Protein AF-A0A937QCV6-F1 (afdb_monomer_lite)

Radius of gyration: 27.54 Å; chains: 1; bounding box: 71×64×41 Å

Structure (mmCIF, N/CA/C/O backbone):
data_AF-A0A937QCV6-F1
#
_entry.id   AF-A0A937QCV6-F1
#
loop_
_atom_site.group_PDB
_atom_site.id
_atom_site.type_symbol
_atom_site.label_atom_id
_atom_site.label_alt_id
_atom_site.label_comp_id
_atom_site.label_asym_id
_atom_site.label_entity_id
_atom_site.label_seq_id
_atom_site.pdbx_PDB_ins_code
_atom_site.Cartn_x
_atom_site.Cartn_y
_atom_site.Cartn_z
_atom_site.occupancy
_atom_site.B_iso_or_equiv
_atom_site.auth_seq_id
_atom_site.auth_comp_id
_atom_site.auth_asym_id
_atom_site.auth_atom_id
_atom_site.pdbx_PDB_model_num
ATOM 1 N N . MET A 1 1 ? -11.328 -3.091 16.960 1.00 86.06 1 MET A N 1
ATOM 2 C CA . MET A 1 1 ? -11.588 -4.366 16.232 1.00 86.06 1 MET A CA 1
ATOM 3 C C . MET A 1 1 ? -10.780 -5.502 16.855 1.00 86.06 1 MET A C 1
ATOM 5 O O . MET A 1 1 ? -9.804 -5.200 17.516 1.00 86.06 1 MET A O 1
ATOM 9 N N . LYS A 1 2 ? -11.156 -6.782 16.721 1.00 89.50 2 LYS A N 1
ATOM 10 C CA . LYS A 1 2 ? -10.370 -7.903 17.292 1.00 89.50 2 LYS A CA 1
ATOM 11 C C . LYS A 1 2 ? -9.466 -8.539 16.239 1.00 89.50 2 LYS A C 1
ATOM 13 O O . LYS A 1 2 ? -9.901 -8.744 15.110 1.00 89.50 2 LYS A O 1
ATOM 18 N N . CYS A 1 3 ? -8.231 -8.871 16.612 1.00 89.00 3 CYS A N 1
ATOM 19 C CA . CYS A 1 3 ? -7.320 -9.618 15.747 1.00 89.00 3 CYS A CA 1
ATOM 20 C C . CYS A 1 3 ? -7.831 -11.060 15.552 1.00 89.00 3 CYS A C 1
ATOM 22 O O . CYS A 1 3 ? -8.019 -11.751 16.553 1.00 89.00 3 CYS A O 1
ATOM 24 N N . PRO A 1 4 ? -7.985 -11.571 14.318 1.00 91.69 4 PRO A N 1
ATOM 25 C CA . PRO A 1 4 ? -8.450 -12.943 14.088 1.00 91.69 4 PRO A CA 1
ATOM 26 C C . PRO A 1 4 ? -7.416 -14.022 14.459 1.00 91.69 4 PRO A C 1
ATOM 28 O O . PRO A 1 4 ? -7.760 -15.196 14.520 1.00 91.69 4 PRO A O 1
ATOM 31 N N . HIS A 1 5 ? -6.158 -13.645 14.714 1.00 93.94 5 HIS A N 1
ATOM 32 C CA . HIS A 1 5 ? -5.072 -14.589 15.010 1.00 93.94 5 HIS A CA 1
ATOM 33 C C . HIS A 1 5 ? -4.748 -14.710 16.498 1.00 93.94 5 HIS A C 1
ATOM 35 O O . HIS A 1 5 ? -4.337 -15.771 16.957 1.00 93.94 5 HIS A O 1
ATOM 41 N N . CYS A 1 6 ? -4.884 -13.617 17.252 1.00 95.56 6 CYS A N 1
ATOM 42 C CA . CYS A 1 6 ? -4.539 -13.592 18.675 1.00 95.56 6 CYS A CA 1
ATOM 43 C C . CYS A 1 6 ? -5.645 -13.034 19.576 1.00 95.56 6 CYS A C 1
ATOM 45 O O . CYS A 1 6 ? -5.406 -12.852 20.766 1.00 95.56 6 CYS A O 1
ATOM 47 N N . GLU A 1 7 ? -6.819 -12.725 19.015 1.00 92.50 7 GLU A N 1
ATOM 48 C CA . GLU A 1 7 ? -8.038 -12.245 19.694 1.00 92.50 7 GLU A CA 1
ATOM 49 C C . GLU A 1 7 ? -7.915 -10.940 20.495 1.00 92.50 7 GLU A C 1
ATOM 51 O O . GLU A 1 7 ? -8.908 -10.442 21.031 1.00 92.50 7 GLU A O 1
ATOM 56 N N . LYS A 1 8 ? -6.726 -10.334 20.534 1.00 93.50 8 LYS A N 1
ATOM 57 C CA . LYS A 1 8 ? -6.484 -9.046 21.184 1.00 93.50 8 LYS A CA 1
ATOM 58 C C . LYS A 1 8 ? -7.315 -7.941 20.540 1.00 93.50 8 LYS A C 1
ATOM 60 O O . LYS A 1 8 ? -7.544 -7.934 19.325 1.00 93.50 8 LYS A O 1
ATOM 65 N N . GLU A 1 9 ? -7.733 -6.992 21.370 1.00 92.94 9 GLU A N 1
ATOM 66 C CA . GLU A 1 9 ? -8.351 -5.759 20.901 1.00 92.94 9 GLU A CA 1
ATOM 67 C C . GLU A 1 9 ? -7.303 -4.890 20.210 1.00 92.94 9 GLU A C 1
ATOM 69 O O . GLU A 1 9 ? -6.220 -4.647 20.7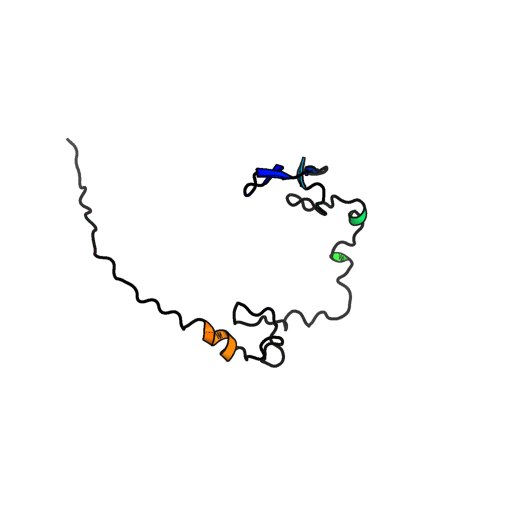37 1.00 92.94 9 GLU A O 1
ATOM 74 N N . ILE A 1 10 ? -7.645 -4.449 19.008 1.00 91.25 10 ILE A N 1
ATOM 75 C CA . ILE A 1 10 ? -6.903 -3.472 18.234 1.00 91.25 10 ILE A CA 1
ATOM 76 C C . ILE A 1 10 ? -7.698 -2.164 18.306 1.00 91.25 10 ILE A C 1
ATOM 78 O O . ILE A 1 10 ? -8.884 -2.168 17.926 1.00 91.25 10 ILE A O 1
ATOM 82 N N . PRO A 1 11 ? -7.094 -1.079 18.813 1.00 92.31 11 PRO A N 1
ATOM 83 C CA . PRO A 1 11 ? -7.765 0.204 18.919 1.00 92.31 11 PRO A CA 1
ATOM 84 C C . PRO A 1 11 ? -8.113 0.752 17.534 1.00 92.31 11 PRO A C 1
ATOM 86 O O . PRO A 1 11 ? -7.428 0.491 16.541 1.00 92.31 11 PRO A O 1
ATOM 89 N N . GLY A 1 12 ? -9.222 1.479 17.462 1.00 92.00 12 GLY A N 1
ATOM 90 C CA . GLY A 1 12 ? -9.711 2.030 16.212 1.00 92.00 12 GLY A CA 1
ATOM 91 C C . GLY A 1 12 ? -10.902 2.953 16.401 1.00 92.00 12 GLY A C 1
ATOM 92 O O . GLY A 1 12 ? -11.646 2.838 17.377 1.00 92.00 12 GLY A O 1
ATOM 93 N N . SER A 1 13 ? 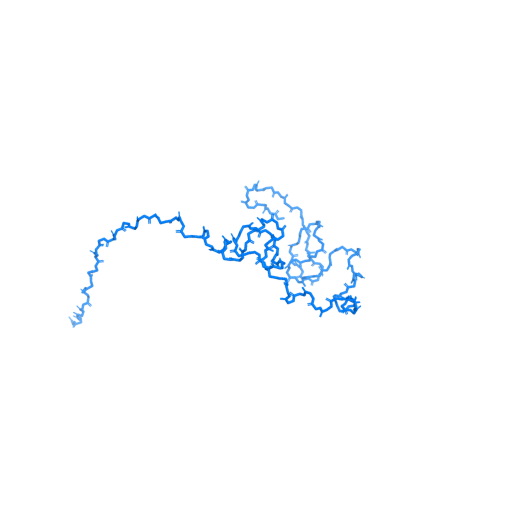-11.077 3.853 15.446 1.00 93.25 13 SER A N 1
ATOM 94 C CA . SER A 1 13 ? -12.117 4.879 15.405 1.00 93.25 13 SER A CA 1
ATOM 95 C C . SER A 1 13 ? -12.828 4.842 14.046 1.00 93.25 13 SER A C 1
ATOM 97 O O . SER A 1 13 ? -12.296 4.273 13.094 1.00 93.25 13 SER A O 1
ATOM 99 N N . PRO A 1 14 ? -14.054 5.374 13.918 1.00 95.44 14 PRO A N 1
ATOM 100 C CA . PRO A 1 14 ? -14.695 5.504 12.615 1.00 95.44 14 PRO A CA 1
ATOM 101 C C . PRO A 1 14 ? -14.036 6.628 11.805 1.00 95.44 14 PRO A C 1
ATOM 103 O O . PRO A 1 14 ? -13.793 7.718 12.324 1.00 95.44 14 PRO A O 1
ATOM 106 N N . CYS A 1 15 ? -13.789 6.387 10.518 1.00 95.06 15 CYS A N 1
ATOM 107 C CA . CYS A 1 15 ? -13.291 7.400 9.595 1.00 95.06 15 CYS A CA 1
ATOM 108 C C . CYS A 1 15 ? -14.274 8.586 9.532 1.00 95.06 15 CYS A C 1
ATOM 110 O O . CYS A 1 15 ? -15.464 8.369 9.286 1.00 95.06 15 CYS A O 1
ATOM 112 N N . PRO A 1 16 ? -13.808 9.842 9.670 1.00 94.00 16 PRO A N 1
ATOM 113 C CA . PRO A 1 16 ? -14.686 11.012 9.686 1.00 94.00 16 PRO A CA 1
ATOM 114 C C . PRO A 1 16 ? -15.393 11.273 8.349 1.00 94.00 16 PRO A C 1
ATOM 116 O O . PRO A 1 16 ? -16.419 11.950 8.329 1.00 94.00 16 PRO A O 1
ATOM 119 N N . LYS A 1 17 ? -14.880 10.738 7.233 1.00 94.75 17 LYS A N 1
ATOM 120 C CA . LYS A 1 17 ? -15.483 10.933 5.909 1.00 94.75 17 LYS A CA 1
ATOM 121 C C . LYS A 1 17 ? -16.449 9.824 5.507 1.00 94.75 17 LYS A C 1
ATOM 123 O O . LYS A 1 17 ? -17.539 10.120 5.027 1.00 94.75 17 LYS A O 1
ATO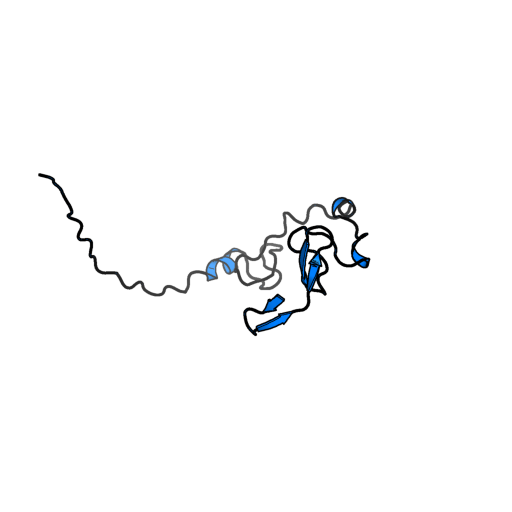M 128 N N . CYS A 1 18 ? -16.046 8.560 5.644 1.00 96.81 18 CYS A N 1
ATOM 129 C CA . CYS A 1 18 ? -16.835 7.424 5.153 1.00 96.81 18 CYS A CA 1
ATOM 130 C C . CYS A 1 18 ? -17.487 6.589 6.265 1.00 96.81 18 CYS A C 1
ATOM 132 O O . CYS A 1 18 ? -18.369 5.787 5.973 1.00 96.81 18 CYS A O 1
ATOM 134 N N . GLY A 1 19 ? -17.086 6.773 7.526 1.00 94.56 19 GLY A N 1
ATOM 135 C CA . GLY A 1 19 ? -17.633 6.057 8.681 1.00 94.56 19 GLY A CA 1
ATOM 136 C C . GLY A 1 19 ? -17.079 4.647 8.912 1.00 94.56 19 GLY A C 1
ATOM 137 O O . GLY A 1 19 ? -17.442 4.030 9.912 1.00 94.56 19 GLY A O 1
ATOM 138 N N . GLU A 1 20 ? -16.204 4.137 8.039 1.00 95.56 20 GLU A N 1
ATOM 139 C CA . GLU A 1 20 ? -15.592 2.809 8.193 1.00 95.56 20 GLU A CA 1
ATOM 140 C C . GLU A 1 20 ? -14.673 2.746 9.421 1.00 95.56 20 GLU A C 1
ATOM 142 O O . GLU A 1 20 ? -14.005 3.729 9.746 1.00 95.56 20 GLU A O 1
ATOM 147 N N . MET A 1 21 ? -14.602 1.594 10.094 1.00 93.69 21 MET A N 1
ATOM 148 C CA . MET A 1 21 ? -13.719 1.423 11.251 1.00 93.69 21 MET A CA 1
ATOM 149 C C . MET A 1 21 ? -12.257 1.350 10.801 1.00 93.69 21 MET A C 1
ATOM 151 O O . MET A 1 21 ? -11.852 0.416 10.112 1.00 93.69 21 MET A O 1
ATOM 155 N N . VAL A 1 22 ? -11.448 2.316 11.228 1.00 94.50 22 VAL A N 1
ATOM 156 C CA . VAL A 1 22 ? -10.014 2.409 10.931 1.00 94.50 22 VAL A CA 1
ATOM 157 C C . VAL A 1 22 ? -9.180 2.154 12.184 1.00 94.50 22 VAL A C 1
ATOM 159 O O . VAL A 1 22 ? -9.665 2.291 13.307 1.00 94.50 22 VAL A O 1
ATOM 162 N N . PHE A 1 23 ? -7.917 1.766 12.002 1.00 92.69 23 PHE A N 1
ATOM 163 C CA . PHE A 1 23 ? -6.960 1.678 13.106 1.00 92.69 23 PHE A CA 1
ATOM 164 C C . PHE A 1 23 ? -6.591 3.075 13.606 1.00 92.69 23 PHE A C 1
ATOM 166 O O . PHE A 1 23 ? -6.469 3.997 12.804 1.00 92.69 23 PHE A O 1
ATOM 173 N N . GLU A 1 24 ? -6.380 3.219 14.914 1.00 90.69 24 GLU A N 1
ATOM 174 C CA . GLU A 1 24 ? -6.089 4.522 15.535 1.00 90.69 24 GLU A CA 1
ATOM 175 C C . GLU A 1 24 ? -4.816 5.176 14.966 1.00 90.69 24 GLU A C 1
ATOM 177 O O . GLU A 1 24 ? -4.803 6.372 14.699 1.00 90.69 24 GLU A O 1
ATOM 182 N N . ASP A 1 25 ? -3.785 4.377 14.676 1.00 90.19 25 ASP A N 1
ATOM 183 C CA . ASP A 1 25 ? -2.507 4.865 14.140 1.00 90.19 25 ASP A CA 1
ATOM 184 C C . ASP A 1 25 ? -2.458 4.955 12.603 1.00 90.19 25 ASP A C 1
ATOM 186 O O . ASP A 1 25 ? -1.406 5.281 12.033 1.00 90.19 25 ASP A O 1
ATOM 190 N N . ALA A 1 26 ? -3.560 4.647 11.907 1.00 92.94 26 ALA A N 1
ATOM 191 C CA . ALA A 1 26 ? -3.594 4.649 10.449 1.00 92.94 26 ALA A CA 1
ATOM 192 C C . ALA A 1 26 ? -3.344 6.056 9.885 1.00 92.94 26 ALA A C 1
ATOM 194 O O . ALA A 1 26 ? -3.887 7.049 10.357 1.00 92.94 26 ALA A O 1
ATOM 195 N N . ASN A 1 27 ? -2.528 6.137 8.833 1.00 94.12 27 ASN A N 1
ATOM 196 C CA . ASN A 1 27 ? -2.285 7.389 8.110 1.00 94.12 27 ASN A CA 1
ATOM 197 C C . ASN A 1 27 ? -3.453 7.746 7.180 1.00 94.12 27 ASN A C 1
ATOM 199 O O . ASN A 1 27 ? -3.796 8.915 7.036 1.00 94.12 27 ASN A O 1
ATOM 203 N N . TYR A 1 28 ? -4.071 6.729 6.574 1.00 94.00 28 TYR A N 1
ATOM 204 C CA . TYR A 1 28 ? -5.139 6.865 5.589 1.00 94.00 28 TYR A CA 1
ATOM 205 C C . TYR A 1 28 ? -6.242 5.838 5.847 1.00 94.00 28 TYR A C 1
ATOM 207 O O . TYR A 1 28 ? -5.986 4.746 6.363 1.00 94.00 28 TYR A O 1
ATOM 215 N N . CYS A 1 29 ? -7.473 6.157 5.451 1.00 94.62 29 CYS A N 1
ATOM 216 C CA . CYS A 1 29 ? -8.571 5.200 5.467 1.00 94.62 29 CYS A CA 1
ATOM 217 C C . CYS A 1 29 ? -8.396 4.154 4.356 1.00 94.62 29 CYS A C 1
ATOM 219 O O . CYS A 1 29 ? -8.349 4.500 3.179 1.00 94.62 29 CYS A O 1
ATOM 221 N N . MET A 1 30 ? -8.399 2.864 4.702 1.00 93.69 30 MET A N 1
ATOM 222 C CA . MET A 1 30 ? -8.261 1.779 3.715 1.00 93.69 30 MET A CA 1
ATOM 223 C C . MET A 1 30 ? -9.481 1.619 2.789 1.00 93.69 30 MET A C 1
ATOM 225 O O . MET A 1 30 ? -9.379 0.943 1.771 1.00 93.69 30 MET A O 1
ATOM 229 N N . ALA A 1 31 ? -10.629 2.217 3.130 1.00 95.19 31 ALA A N 1
ATOM 230 C CA . ALA A 1 31 ? -11.853 2.129 2.333 1.00 95.19 31 ALA A CA 1
ATOM 231 C C . ALA A 1 31 ? -12.028 3.303 1.357 1.00 95.19 31 ALA A C 1
ATOM 233 O O . ALA A 1 31 ? -12.470 3.095 0.231 1.00 95.19 31 ALA A O 1
ATOM 234 N N . CYS A 1 32 ? -11.709 4.534 1.776 1.00 95.44 32 CYS A N 1
ATOM 235 C CA . CYS A 1 32 ? -11.934 5.738 0.962 1.00 95.44 32 CYS A CA 1
ATOM 236 C C . CYS A 1 32 ? -10.666 6.532 0.619 1.00 95.44 32 CYS A C 1
ATOM 238 O O . CYS A 1 32 ? -10.745 7.466 -0.174 1.00 95.44 32 CYS A O 1
ATOM 240 N N . GLY A 1 33 ? -9.515 6.172 1.193 1.00 92.12 33 GLY A N 1
ATOM 241 C CA . GLY A 1 33 ? -8.218 6.788 0.908 1.00 92.12 33 GLY A CA 1
ATOM 242 C C . GLY A 1 33 ? -7.954 8.124 1.603 1.00 92.12 33 GLY A C 1
ATOM 243 O O . GLY A 1 33 ? -6.887 8.695 1.408 1.00 92.12 33 GLY A O 1
ATOM 244 N N . ASP A 1 34 ? -8.880 8.643 2.412 1.00 92.19 34 ASP A N 1
ATOM 245 C CA . ASP A 1 34 ? -8.672 9.951 3.039 1.00 92.19 34 ASP A CA 1
ATOM 246 C C . ASP A 1 34 ? -7.591 9.929 4.109 1.00 92.19 34 ASP A C 1
ATOM 248 O O . ASP A 1 34 ? -7.526 8.959 4.875 1.00 92.19 34 ASP A O 1
ATOM 252 N N . PRO A 1 35 ? -6.777 10.997 4.187 1.00 92.94 35 PRO A N 1
ATOM 253 C CA . PRO A 1 35 ? -5.827 11.163 5.271 1.00 92.94 35 PRO A CA 1
ATOM 254 C C . PRO A 1 35 ? -6.579 11.248 6.601 1.00 92.94 35 PRO A C 1
ATOM 256 O O . PRO A 1 35 ? -7.627 11.880 6.705 1.00 92.94 35 PRO A O 1
ATOM 259 N N . LEU A 1 36 ? -6.052 10.567 7.614 1.00 92.50 36 LEU A N 1
ATOM 260 C CA . LEU A 1 36 ? -6.608 10.538 8.969 1.00 92.50 36 LEU A CA 1
ATOM 261 C C . LEU A 1 36 ? -5.767 11.345 9.963 1.00 92.50 36 LEU A C 1
ATOM 263 O O . LEU A 1 36 ? -6.244 11.646 11.055 1.00 92.50 36 LEU A O 1
ATOM 267 N N . LYS A 1 37 ? -4.525 11.684 9.598 1.00 89.62 37 LYS A N 1
ATOM 268 C CA . LYS A 1 37 ? -3.626 12.518 10.402 1.00 89.62 37 LYS A CA 1
ATOM 269 C C . LYS A 1 37 ? -3.581 13.925 9.837 1.00 89.62 37 LYS A C 1
ATOM 271 O O . LYS A 1 37 ? -3.432 14.091 8.627 1.00 89.62 37 LYS A O 1
ATOM 276 N N . GLU A 1 38 ? -3.643 14.913 10.722 1.00 83.31 38 GLU A N 1
ATOM 277 C CA . GLU A 1 38 ? -3.601 16.337 10.366 1.00 83.31 38 GLU A CA 1
ATOM 278 C C . GLU A 1 38 ? -2.330 16.683 9.579 1.00 83.31 38 GLU A C 1
ATOM 280 O O . GLU A 1 38 ? -2.378 17.461 8.630 1.00 83.31 38 GLU A O 1
ATOM 285 N N . GLU A 1 39 ? -1.196 16.042 9.893 1.00 82.12 39 GLU A N 1
ATOM 286 C CA . GLU A 1 39 ? 0.064 16.260 9.169 1.00 82.12 39 GLU A CA 1
ATOM 287 C C . GLU A 1 39 ? -0.002 15.865 7.681 1.00 82.12 39 GLU A C 1
ATOM 289 O O . GLU A 1 39 ? 0.854 16.275 6.898 1.00 82.12 39 GLU A O 1
ATOM 294 N N . LEU A 1 40 ? -1.002 15.071 7.283 1.00 81.06 40 LEU A N 1
ATOM 295 C CA . LEU A 1 40 ? -1.172 14.548 5.927 1.00 81.06 40 LEU A CA 1
ATOM 296 C C . LEU A 1 40 ? -2.239 15.301 5.117 1.00 81.06 40 LEU A C 1
ATOM 298 O O . LEU A 1 40 ? -2.301 15.126 3.902 1.00 81.06 40 LEU A O 1
ATOM 302 N N . GLU A 1 41 ? -3.057 16.159 5.739 1.00 70.94 41 GLU A N 1
ATOM 303 C CA . GLU A 1 41 ? -4.161 16.878 5.071 1.00 70.94 41 GLU A CA 1
ATOM 304 C C . GLU A 1 41 ? -3.699 17.935 4.045 1.00 70.94 41 GLU A C 1
ATOM 306 O O . GLU A 1 41 ? -4.518 18.489 3.311 1.00 70.94 41 GLU A O 1
ATOM 311 N N . GLY A 1 42 ? -2.389 18.186 3.948 1.00 67.56 42 GLY A N 1
ATOM 312 C CA . GLY A 1 42 ? -1.764 19.092 2.979 1.00 67.56 42 GLY A CA 1
ATOM 313 C C . GLY A 1 42 ? -0.550 18.502 2.262 1.00 67.56 42 GLY A C 1
ATOM 314 O O . GLY A 1 42 ? 0.245 19.262 1.709 1.00 67.56 42 GLY A O 1
ATOM 315 N N . ALA A 1 43 ? -0.369 17.177 2.297 1.00 66.94 43 ALA A N 1
ATOM 316 C CA . ALA A 1 43 ? 0.655 16.534 1.483 1.00 66.94 43 ALA A CA 1
ATOM 317 C C . ALA A 1 43 ? 0.361 16.796 -0.011 1.00 66.94 43 ALA A C 1
ATOM 319 O O . ALA A 1 43 ? -0.810 16.726 -0.406 1.00 66.94 43 ALA A O 1
ATOM 320 N N . PRO A 1 44 ? 1.381 17.114 -0.832 1.00 65.06 44 PRO A N 1
ATOM 321 C CA . PRO A 1 44 ? 1.191 17.283 -2.268 1.00 65.06 44 PRO A CA 1
ATOM 322 C C . PRO A 1 44 ? 0.581 16.000 -2.831 1.00 65.06 44 PRO A C 1
ATOM 324 O O . PRO A 1 44 ? 1.057 14.900 -2.539 1.00 65.06 44 PRO A O 1
ATOM 327 N N . ARG A 1 45 ? -0.512 16.138 -3.583 1.00 64.44 45 ARG A N 1
ATOM 328 C CA . ARG A 1 45 ? -1.061 15.018 -4.348 1.00 64.44 45 ARG A CA 1
ATOM 329 C C . ARG A 1 45 ? -0.185 14.849 -5.577 1.00 64.44 45 ARG A C 1
ATOM 331 O O . ARG A 1 45 ? 0.357 15.827 -6.077 1.00 64.44 45 ARG A O 1
ATOM 338 N N . ASP A 1 46 ? -0.035 13.611 -6.031 1.00 60.97 46 ASP A N 1
ATOM 339 C CA . ASP A 1 46 ? 0.951 13.181 -7.029 1.00 60.97 46 ASP A CA 1
ATOM 340 C C . ASP A 1 46 ? 1.011 14.043 -8.307 1.00 60.97 46 ASP A C 1
ATOM 342 O O . ASP A 1 46 ? 2.024 14.040 -8.992 1.00 60.97 46 ASP A O 1
ATOM 346 N N . GLU A 1 47 ? -0.025 14.825 -8.617 1.00 58.09 47 GLU A N 1
ATOM 347 C CA . GLU A 1 47 ? -0.033 15.788 -9.723 1.00 58.09 47 GLU A CA 1
ATOM 348 C C . GLU A 1 47 ? 1.025 16.906 -9.614 1.00 58.09 47 GLU A C 1
ATOM 350 O O . GLU A 1 47 ? 1.508 17.362 -10.645 1.00 58.09 47 GLU A O 1
ATOM 355 N N . ASP A 1 48 ? 1.445 17.300 -8.407 1.00 56.41 48 ASP A N 1
ATOM 356 C CA . ASP A 1 48 ? 2.362 18.434 -8.196 1.00 56.41 48 ASP A CA 1
ATOM 357 C C . ASP A 1 48 ? 3.864 18.056 -8.231 1.00 56.41 48 ASP A C 1
ATOM 359 O O . ASP A 1 48 ? 4.722 18.935 -8.136 1.00 56.41 48 ASP A O 1
ATOM 363 N N . VAL A 1 49 ? 4.211 16.760 -8.303 1.00 58.41 49 VAL A N 1
ATOM 364 C CA . VAL A 1 49 ? 5.599 16.254 -8.125 1.00 58.41 49 VAL A CA 1
ATOM 365 C C . VAL A 1 49 ? 6.187 15.653 -9.415 1.00 58.41 49 VAL A C 1
ATOM 367 O O . VAL A 1 49 ? 7.364 15.315 -9.461 1.00 58.41 49 VAL A O 1
ATOM 370 N N . LEU A 1 50 ? 5.396 15.533 -10.485 1.00 59.81 50 LEU A N 1
ATOM 371 C CA . LEU A 1 50 ? 5.788 14.817 -11.711 1.00 59.81 50 LEU A CA 1
ATOM 372 C C . LEU A 1 50 ? 6.483 15.685 -12.776 1.00 59.81 50 LEU A C 1
ATOM 374 O O . LEU A 1 50 ? 6.707 15.210 -13.889 1.00 59.81 50 LEU A O 1
ATOM 378 N N . GLU A 1 51 ? 6.831 16.933 -12.466 1.00 58.84 51 GLU A N 1
ATOM 379 C CA . GLU A 1 51 ? 7.571 17.803 -13.387 1.00 58.84 51 GLU A CA 1
ATOM 380 C C . GLU A 1 51 ? 9.072 17.832 -13.009 1.00 58.84 51 GLU A C 1
ATOM 382 O O . GLU A 1 51 ? 9.439 18.461 -12.018 1.00 58.84 51 GLU A O 1
ATOM 387 N N . ASP A 1 52 ? 9.903 17.174 -13.844 1.00 53.56 52 ASP A N 1
ATOM 388 C CA . ASP A 1 52 ? 11.394 17.124 -13.899 1.00 53.56 52 ASP A CA 1
ATOM 389 C C . ASP A 1 52 ? 12.121 16.209 -12.870 1.00 53.56 52 ASP A C 1
ATOM 391 O O . ASP A 1 52 ? 11.916 16.339 -11.668 1.00 53.56 52 ASP A O 1
ATOM 395 N N . ASP A 1 53 ? 13.019 15.263 -13.223 1.00 52.78 53 ASP A N 1
ATOM 396 C CA . ASP A 1 53 ? 14.059 15.277 -14.286 1.00 52.78 53 ASP A CA 1
ATOM 397 C C . ASP A 1 53 ? 14.601 13.861 -14.686 1.00 52.78 53 ASP A C 1
ATOM 399 O O . ASP A 1 53 ? 15.796 13.683 -14.890 1.00 52.78 53 ASP A O 1
ATOM 403 N N . ASP A 1 54 ? 13.779 12.810 -14.829 1.00 52.31 54 ASP A N 1
ATOM 404 C CA . ASP A 1 54 ? 14.260 11.525 -15.410 1.00 52.31 54 ASP A CA 1
ATOM 405 C C . ASP A 1 54 ? 13.153 10.640 -16.016 1.00 52.31 54 ASP A C 1
ATOM 407 O O . ASP A 1 54 ? 13.155 9.416 -15.893 1.00 52.31 54 ASP A O 1
ATOM 411 N N . GLY A 1 55 ? 12.208 11.256 -16.738 1.00 53.06 55 GLY A N 1
ATOM 412 C CA . GLY A 1 55 ? 11.081 10.603 -17.430 1.00 53.06 55 GLY A CA 1
ATOM 413 C C . GLY A 1 55 ? 11.440 9.616 -18.559 1.00 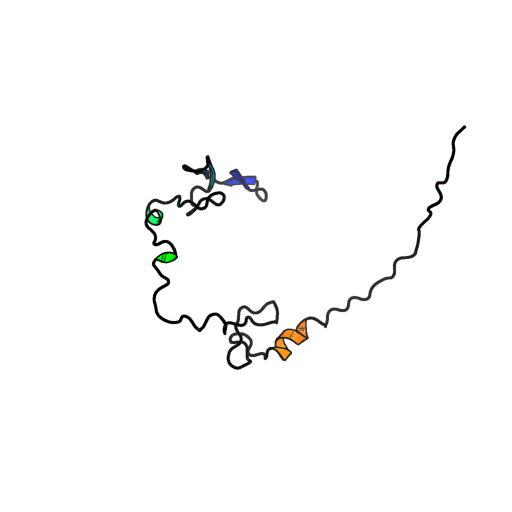53.06 55 GLY A C 1
ATOM 414 O O . GLY A 1 55 ? 10.802 9.627 -19.608 1.00 53.06 55 GLY A O 1
ATOM 415 N N . SER A 1 56 ? 12.476 8.795 -18.410 1.00 53.78 56 SER A N 1
ATOM 416 C CA . SER A 1 56 ? 12.902 7.782 -19.384 1.00 53.78 56 SER A CA 1
ATOM 417 C C . SER A 1 56 ? 13.444 6.492 -18.754 1.00 53.78 56 SER A C 1
ATOM 419 O O . SER A 1 56 ? 13.713 5.560 -19.494 1.00 53.78 56 SER A O 1
ATOM 421 N N . ASP A 1 57 ? 13.580 6.399 -17.425 1.00 64.44 57 ASP A N 1
ATOM 422 C CA . ASP A 1 57 ? 14.211 5.236 -16.772 1.00 64.44 57 ASP A CA 1
ATOM 423 C C . ASP A 1 57 ? 13.205 4.184 -16.256 1.00 64.44 57 ASP A C 1
ATOM 425 O O . ASP A 1 57 ? 13.598 3.167 -15.695 1.00 64.44 57 ASP A O 1
ATOM 429 N N . PHE A 1 58 ? 11.892 4.395 -16.404 1.00 75.19 58 PHE A N 1
ATOM 430 C CA . PHE A 1 58 ? 10.891 3.423 -15.934 1.00 75.19 58 PHE A CA 1
ATOM 431 C C . PHE A 1 58 ? 10.686 2.260 -16.908 1.00 75.19 58 PHE A C 1
ATOM 433 O O . PHE A 1 58 ? 10.561 1.122 -16.457 1.00 75.19 58 PHE A O 1
ATOM 440 N N . GLU A 1 59 ? 10.684 2.513 -18.219 1.00 76.75 59 GLU A N 1
ATOM 441 C CA . GLU A 1 59 ? 10.596 1.460 -19.237 1.00 76.75 59 GLU A CA 1
ATOM 442 C C . GLU A 1 59 ? 11.790 0.492 -19.218 1.00 76.75 59 GLU A C 1
ATOM 444 O O . GLU A 1 59 ? 11.618 -0.684 -19.541 1.00 76.75 59 GLU A O 1
ATOM 449 N N . ASP A 1 60 ? 12.970 0.950 -18.791 1.00 77.81 60 ASP A N 1
ATOM 450 C CA . ASP A 1 60 ? 14.196 0.144 -18.763 1.00 77.81 60 ASP A CA 1
ATOM 451 C C . ASP A 1 60 ? 14.368 -0.663 -17.455 1.00 77.81 60 ASP A C 1
ATOM 453 O O . ASP A 1 60 ? 15.243 -1.528 -17.355 1.00 77.81 60 ASP A O 1
ATOM 457 N N . ARG A 1 61 ? 13.508 -0.451 -16.445 1.00 86.94 61 ARG A N 1
ATOM 458 C CA . ARG A 1 61 ? 13.537 -1.183 -15.162 1.00 86.94 61 ARG A CA 1
ATOM 459 C C . ARG A 1 61 ? 12.883 -2.557 -15.280 1.00 86.94 61 ARG A C 1
ATOM 461 O O . ARG A 1 61 ? 11.771 -2.794 -14.809 1.00 86.94 61 ARG A O 1
ATOM 468 N N . VAL A 1 62 ? 13.610 -3.495 -15.873 1.00 90.81 62 VAL A N 1
ATOM 469 C CA . VAL A 1 62 ? 13.210 -4.906 -15.955 1.00 90.81 62 VAL A CA 1
ATOM 470 C C . VAL A 1 62 ? 13.555 -5.622 -14.647 1.00 90.81 62 VAL A C 1
ATOM 472 O O . VAL A 1 62 ? 14.706 -5.612 -14.223 1.00 90.81 62 VAL A O 1
ATOM 475 N N . LEU A 1 63 ? 12.579 -6.261 -13.995 1.00 92.69 63 LEU A N 1
ATOM 476 C CA . LEU A 1 63 ? 12.822 -7.087 -12.802 1.00 92.69 63 LEU A CA 1
ATOM 477 C C . LEU A 1 63 ? 13.536 -8.398 -13.162 1.00 92.69 63 LEU A C 1
ATOM 479 O O . LEU A 1 63 ? 13.329 -8.963 -14.234 1.00 92.69 63 LEU A O 1
ATOM 483 N N . CYS A 1 64 ? 14.342 -8.913 -12.236 1.00 93.56 64 CYS A N 1
ATOM 484 C CA . CYS A 1 64 ? 14.969 -10.225 -12.368 1.00 93.56 64 CYS A CA 1
ATOM 485 C C . CYS A 1 64 ? 13.912 -11.345 -12.525 1.00 93.56 64 CYS A C 1
ATOM 487 O O . CYS A 1 64 ? 12.976 -11.403 -11.725 1.00 93.56 64 CYS A O 1
ATOM 489 N N . PRO A 1 65 ? 14.053 -12.270 -13.499 1.00 92.62 65 PRO A N 1
ATOM 490 C CA . PRO A 1 65 ? 13.038 -13.291 -13.766 1.00 92.62 65 PRO A CA 1
ATOM 491 C C . PRO A 1 65 ? 13.112 -14.518 -12.840 1.00 92.62 65 PRO A C 1
ATOM 493 O O . PRO A 1 65 ? 12.334 -15.444 -13.013 1.00 92.62 65 PRO A O 1
ATOM 496 N N . ASP A 1 66 ? 14.015 -14.551 -11.854 1.00 90.12 66 ASP A N 1
ATOM 497 C CA . ASP A 1 66 ? 14.159 -15.697 -10.936 1.00 90.12 66 ASP A CA 1
ATOM 498 C C . ASP A 1 66 ? 13.086 -15.767 -9.829 1.00 90.12 66 ASP A C 1
ATOM 500 O O . ASP A 1 66 ? 13.166 -16.627 -8.950 1.00 90.12 66 ASP A O 1
ATOM 504 N N . GLY A 1 67 ? 12.115 -14.846 -9.824 1.00 85.75 67 GLY A N 1
ATOM 505 C CA . GLY A 1 67 ? 10.930 -14.851 -8.954 1.00 85.75 67 GLY A CA 1
ATOM 506 C C . GLY A 1 67 ? 11.186 -14.618 -7.458 1.00 85.75 67 GLY A C 1
ATOM 507 O O . GLY A 1 67 ? 10.244 -14.352 -6.711 1.00 85.75 67 GLY A O 1
ATOM 508 N N . MET A 1 68 ? 12.441 -14.688 -7.008 1.00 91.00 68 MET A N 1
ATOM 509 C CA . MET A 1 68 ? 12.847 -14.497 -5.612 1.00 91.00 68 MET A CA 1
ATOM 510 C C . MET A 1 68 ? 13.828 -13.333 -5.433 1.00 91.00 68 MET A C 1
ATOM 512 O O . MET A 1 68 ? 13.933 -12.788 -4.334 1.00 91.00 68 MET A O 1
ATOM 516 N N . CYS A 1 69 ? 14.552 -12.930 -6.477 1.00 93.62 69 CYS A N 1
ATOM 517 C CA . CYS A 1 69 ? 15.452 -11.791 -6.408 1.00 93.62 69 CYS A CA 1
ATOM 518 C C . CYS A 1 69 ? 14.683 -10.474 -6.516 1.00 93.62 69 CYS A C 1
ATOM 520 O O . CYS A 1 69 ? 13.766 -10.321 -7.317 1.00 93.62 69 CYS A O 1
ATOM 522 N N . THR A 1 70 ? 15.105 -9.489 -5.727 1.00 94.62 70 THR A N 1
ATOM 523 C CA . THR A 1 70 ? 14.540 -8.131 -5.719 1.00 94.62 70 THR A CA 1
ATOM 524 C C . THR A 1 70 ? 15.256 -7.180 -6.682 1.00 94.62 70 THR A C 1
ATOM 526 O O . THR A 1 70 ? 14.991 -5.981 -6.660 1.00 94.62 70 THR A O 1
ATOM 529 N N . GLY A 1 71 ? 16.215 -7.688 -7.462 1.00 92.94 71 GLY A N 1
ATOM 530 C CA . GLY A 1 71 ? 17.050 -6.896 -8.362 1.00 92.94 71 GLY A CA 1
ATOM 531 C C . GLY A 1 71 ? 16.400 -6.575 -9.704 1.00 92.94 71 GLY A C 1
ATOM 532 O O . GLY A 1 71 ? 15.432 -7.217 -10.118 1.00 92.94 71 GLY A O 1
ATOM 533 N N . ILE A 1 72 ? 16.994 -5.606 -10.401 1.00 93.94 72 ILE A N 1
ATOM 534 C CA . ILE A 1 72 ? 16.664 -5.245 -11.785 1.00 93.94 72 ILE A CA 1
ATOM 535 C C . ILE A 1 72 ? 17.784 -5.674 -12.735 1.00 93.94 72 ILE A C 1
ATOM 537 O O . ILE A 1 72 ? 18.931 -5.853 -12.319 1.00 93.94 72 ILE A O 1
ATOM 541 N N . ILE A 1 73 ? 17.452 -5.854 -14.008 1.00 93.19 73 ILE A N 1
ATOM 542 C CA . ILE A 1 73 ? 18.398 -6.168 -15.073 1.00 93.19 73 ILE A CA 1
ATOM 543 C C . ILE A 1 73 ? 18.999 -4.865 -15.601 1.00 93.19 73 ILE A C 1
ATOM 545 O O . ILE A 1 73 ? 18.289 -4.013 -16.122 1.00 93.19 73 ILE A O 1
ATOM 549 N N . ILE A 1 74 ? 20.321 -4.738 -15.491 1.00 92.06 74 ILE A N 1
ATOM 550 C CA . ILE A 1 74 ? 21.115 -3.664 -16.097 1.00 92.06 74 ILE A CA 1
ATOM 551 C C . ILE A 1 74 ? 22.220 -4.330 -16.916 1.00 92.06 74 ILE A C 1
ATOM 553 O O . ILE A 1 74 ? 22.904 -5.232 -16.431 1.00 92.06 74 ILE A O 1
ATOM 557 N N . ASP A 1 75 ? 22.375 -3.932 -18.179 1.00 90.19 75 ASP A N 1
ATOM 558 C CA . ASP A 1 75 ? 23.366 -4.510 -19.100 1.00 90.19 75 ASP A CA 1
ATOM 559 C C . ASP A 1 75 ? 23.280 -6.051 -19.216 1.00 90.19 75 ASP A C 1
ATOM 561 O O . ASP A 1 75 ? 24.287 -6.762 -19.290 1.00 90.19 75 ASP A O 1
ATOM 565 N N . GLY A 1 76 ? 22.053 -6.588 -19.207 1.00 90.25 76 GLY A N 1
ATOM 566 C CA . GLY A 1 76 ? 21.785 -8.025 -19.337 1.00 90.25 76 GLY A CA 1
ATOM 567 C C . GLY A 1 76 ? 22.143 -8.855 -18.100 1.00 90.25 76 GLY A C 1
ATOM 568 O O . GLY A 1 76 ? 22.199 -10.084 -18.190 1.00 90.25 76 GLY A O 1
ATOM 569 N N . LYS A 1 77 ? 22.406 -8.214 -16.952 1.00 94.31 77 LYS A N 1
ATOM 570 C CA . LYS A 1 77 ? 22.680 -8.879 -15.672 1.00 94.31 77 LYS A CA 1
ATOM 571 C C . LYS A 1 77 ? 21.887 -8.263 -14.529 1.00 94.31 77 LYS A C 1
ATOM 573 O O . LYS A 1 77 ? 21.703 -7.055 -14.456 1.00 94.31 77 LYS A O 1
ATOM 578 N N . CYS A 1 78 ? 21.457 -9.104 -13.598 1.00 95.12 78 CYS A N 1
ATOM 579 C CA . CYS A 1 78 ? 20.798 -8.646 -12.383 1.00 95.12 78 CYS A CA 1
ATOM 580 C C . CYS A 1 78 ? 21.782 -7.923 -11.448 1.00 95.12 78 CYS A C 1
ATOM 582 O O . CYS A 1 78 ? 22.870 -8.442 -11.182 1.00 95.12 78 CYS A O 1
ATOM 584 N N . THR A 1 79 ? 21.386 -6.772 -10.898 1.00 94.62 79 THR A N 1
ATOM 585 C CA . THR A 1 79 ? 22.211 -5.970 -9.970 1.00 94.62 79 THR A CA 1
ATOM 586 C C . THR A 1 79 ? 22.502 -6.662 -8.639 1.00 94.62 79 THR A C 1
ATOM 588 O O . THR A 1 79 ? 23.522 -6.379 -8.017 1.00 94.62 79 THR A O 1
ATOM 591 N N . GLU A 1 80 ? 21.640 -7.586 -8.215 1.00 95.88 80 GLU A N 1
ATOM 592 C CA . GLU A 1 80 ? 21.749 -8.247 -6.910 1.00 95.88 80 GLU A CA 1
ATOM 593 C C . GLU A 1 80 ? 22.394 -9.634 -7.015 1.00 95.88 80 GLU A C 1
ATOM 595 O O . GLU A 1 80 ? 23.309 -9.962 -6.260 1.00 95.88 80 GLU A O 1
ATOM 600 N N . CYS A 1 81 ? 21.936 -10.468 -7.959 1.00 95.06 81 CYS A N 1
ATOM 601 C CA . CYS A 1 81 ? 22.401 -11.855 -8.078 1.00 95.06 81 CYS A CA 1
ATOM 602 C C . CYS A 1 81 ? 23.438 -12.077 -9.192 1.00 95.06 81 CYS A C 1
ATOM 604 O O . CYS A 1 81 ? 24.064 -13.136 -9.233 1.00 95.06 81 CYS A O 1
ATOM 606 N N . GLY A 1 82 ? 23.633 -11.109 -10.097 1.00 93.00 82 GLY A N 1
ATOM 607 C CA . GLY A 1 82 ? 24.633 -11.156 -11.175 1.00 93.00 82 GLY A CA 1
ATOM 608 C C . GLY A 1 82 ? 24.326 -12.106 -12.342 1.00 93.00 82 GLY A C 1
ATOM 609 O O . GLY A 1 82 ? 25.084 -12.132 -13.320 1.00 93.00 82 GLY A O 1
ATOM 610 N N . LYS A 1 83 ? 23.235 -12.877 -12.255 1.00 93.50 83 LYS A N 1
ATOM 611 C CA . LYS A 1 83 ? 22.765 -13.787 -13.310 1.00 93.50 83 LYS A CA 1
ATOM 612 C C . LYS A 1 83 ? 22.264 -13.006 -14.520 1.00 93.50 83 LYS A C 1
ATOM 614 O O . LYS A 1 83 ? 21.736 -11.902 -14.364 1.00 93.50 83 LYS A O 1
ATOM 619 N N . THR A 1 84 ? 22.416 -13.584 -15.708 1.00 93.44 84 THR A N 1
ATOM 620 C CA . THR A 1 84 ? 21.692 -13.114 -16.895 1.00 93.44 84 THR A CA 1
ATOM 621 C C . THR A 1 84 ? 20.218 -13.505 -16.830 1.00 93.44 84 THR A C 1
ATOM 623 O O . THR A 1 84 ? 19.817 -14.342 -16.019 1.00 93.44 84 THR A O 1
ATOM 626 N N . GLU A 1 85 ? 19.407 -12.917 -17.707 1.00 87.81 85 GLU A N 1
ATOM 627 C CA . GLU A 1 85 ? 17.982 -13.243 -17.842 1.00 87.81 85 GLU A CA 1
ATOM 628 C C . GLU A 1 85 ? 17.758 -14.744 -18.091 1.00 87.81 85 GLU A C 1
ATOM 630 O O . GLU A 1 85 ? 16.899 -15.359 -17.463 1.00 87.81 85 GLU A O 1
ATOM 635 N N . GLU A 1 86 ? 18.586 -15.356 -18.943 1.00 87.12 86 GLU A N 1
ATOM 636 C CA . GLU A 1 86 ? 18.519 -16.784 -19.277 1.00 87.12 86 GLU A CA 1
ATOM 637 C C . GLU A 1 86 ? 18.884 -17.678 -18.080 1.00 87.12 86 GLU A C 1
ATOM 639 O O . GLU A 1 86 ? 18.209 -18.669 -17.806 1.00 87.12 86 GLU A O 1
ATOM 644 N N . GLU A 1 87 ? 19.936 -17.320 -17.335 1.00 86.75 87 GLU A N 1
ATOM 645 C CA . GLU A 1 87 ? 20.381 -18.060 -16.146 1.00 86.75 87 GLU A CA 1
ATOM 646 C C . GLU A 1 87 ? 19.380 -17.950 -14.987 1.00 86.75 87 GLU A C 1
ATOM 648 O O . GLU A 1 87 ? 19.227 -18.886 -14.200 1.00 86.75 87 GLU A O 1
ATOM 653 N N . ALA A 1 88 ? 18.719 -16.798 -14.861 1.00 83.62 88 ALA A N 1
ATOM 654 C CA . ALA A 1 88 ? 17.698 -16.545 -13.854 1.00 83.62 88 ALA A CA 1
ATOM 655 C C . ALA A 1 88 ? 16.382 -17.280 -14.171 1.00 83.62 88 ALA A C 1
ATOM 657 O O . ALA A 1 88 ? 15.790 -17.854 -13.261 1.00 83.62 88 ALA A O 1
ATOM 658 N N . ALA A 1 89 ? 15.977 -17.344 -15.445 1.00 78.31 89 ALA A N 1
ATOM 659 C CA . ALA A 1 89 ? 14.757 -18.030 -15.879 1.00 78.31 89 ALA A CA 1
ATOM 660 C C . ALA A 1 89 ? 14.858 -19.570 -15.851 1.00 78.31 89 ALA A C 1
ATOM 662 O O . ALA A 1 89 ? 13.858 -20.262 -15.687 1.00 78.31 89 ALA A O 1
ATOM 663 N N . ALA A 1 90 ? 16.057 -20.142 -15.989 1.00 72.44 90 ALA A N 1
ATOM 664 C CA . ALA A 1 90 ? 16.246 -21.594 -16.094 1.00 72.44 90 ALA A CA 1
ATOM 665 C C . ALA A 1 90 ? 16.123 -22.379 -14.765 1.00 72.44 90 ALA A C 1
ATOM 667 O O . ALA A 1 90 ? 16.328 -23.594 -14.749 1.00 72.44 90 ALA A O 1
ATOM 668 N N . LEU A 1 91 ? 15.835 -21.717 -13.639 1.00 60.75 91 LEU A N 1
ATOM 669 C CA . LEU A 1 91 ? 15.835 -22.333 -12.302 1.00 60.75 91 LEU A CA 1
ATOM 670 C C . LEU A 1 91 ? 14.464 -22.846 -11.831 1.00 60.75 91 LEU A C 1
ATOM 672 O O . LEU A 1 91 ? 14.397 -23.442 -10.759 1.00 60.75 91 LEU A O 1
ATOM 676 N N . GLU A 1 92 ? 13.398 -22.678 -12.616 1.00 56.56 92 GLU A N 1
ATOM 677 C CA . GLU A 1 92 ? 12.051 -23.145 -12.244 1.00 56.56 92 GLU A CA 1
ATOM 678 C C . GLU A 1 92 ? 11.783 -24.635 -12.569 1.00 56.56 92 GLU A C 1
ATOM 680 O O . GLU A 1 92 ? 10.816 -25.202 -12.071 1.00 56.56 92 GLU A O 1
ATOM 685 N N . ASP A 1 93 ? 12.641 -25.313 -13.342 1.00 49.97 93 ASP A N 1
ATOM 686 C CA . ASP A 1 93 ? 12.316 -26.625 -13.948 1.00 49.97 93 ASP A CA 1
ATOM 687 C C . ASP A 1 93 ? 12.880 -27.868 -13.213 1.00 49.97 93 ASP A C 1
ATOM 689 O O . ASP A 1 93 ? 12.925 -28.955 -13.775 1.00 49.97 93 ASP A O 1
ATOM 693 N N . GLN A 1 94 ? 13.347 -27.764 -11.960 1.00 56.31 94 GLN A N 1
ATOM 694 C CA . GLN A 1 94 ? 13.969 -28.903 -11.241 1.00 56.31 94 GLN A CA 1
ATOM 695 C C . GLN A 1 94 ? 13.191 -29.419 -10.014 1.00 56.31 94 GLN A C 1
ATOM 697 O O . GLN A 1 94 ? 13.789 -29.963 -9.086 1.00 56.31 94 GLN A O 1
ATOM 702 N N . GLU A 1 95 ? 11.858 -29.333 -10.025 1.00 51.44 95 GLU A N 1
ATOM 703 C CA . GLU A 1 95 ? 10.985 -30.035 -9.064 1.00 51.44 95 GLU A CA 1
ATOM 704 C C . GLU A 1 95 ? 9.892 -30.866 -9.777 1.00 51.44 95 GLU A C 1
ATOM 706 O O . GLU A 1 95 ? 8.692 -30.704 -9.569 1.00 51.44 95 GLU A O 1
ATOM 711 N N . GLU A 1 96 ? 10.300 -31.814 -10.631 1.00 44.97 96 GLU A N 1
ATOM 712 C CA . GLU A 1 96 ? 9.425 -32.916 -11.061 1.00 44.97 96 GLU A CA 1
ATOM 713 C C . GLU A 1 96 ? 9.177 -33.884 -9.886 1.00 44.97 96 GLU A C 1
ATOM 715 O O . GLU A 1 96 ? 9.968 -34.788 -9.603 1.00 44.97 96 GLU A O 1
ATOM 720 N N . ALA A 1 97 ? 8.044 -33.728 -9.201 1.00 45.97 97 ALA A N 1
ATOM 721 C CA . ALA A 1 97 ? 7.450 -34.791 -8.391 1.00 45.97 97 ALA A CA 1
ATOM 722 C C . ALA A 1 97 ? 6.628 -35.728 -9.310 1.00 45.97 97 ALA A C 1
ATOM 724 O O . ALA A 1 97 ? 5.741 -35.245 -10.017 1.00 45.97 97 ALA A O 1
ATOM 725 N N . PRO A 1 98 ? 6.867 -37.056 -9.337 1.00 44.00 98 PRO A N 1
ATOM 726 C CA . PRO A 1 98 ? 6.181 -37.946 -10.272 1.00 44.00 98 PRO A CA 1
ATOM 727 C C . PRO A 1 98 ? 4.691 -38.087 -9.932 1.00 44.00 98 PRO A C 1
ATOM 729 O O . PRO A 1 98 ? 4.314 -38.480 -8.825 1.00 44.00 98 PRO A O 1
ATOM 732 N N . ALA A 1 99 ? 3.848 -37.793 -10.922 1.00 46.16 99 ALA A N 1
ATOM 733 C CA . ALA A 1 99 ? 2.403 -37.958 -10.875 1.00 46.16 99 ALA A CA 1
ATOM 734 C C . ALA A 1 99 ? 2.011 -39.436 -10.682 1.00 46.16 99 ALA A C 1
ATOM 736 O O . ALA A 1 99 ? 2.322 -40.293 -11.508 1.00 46.16 99 ALA A O 1
ATOM 737 N N . VAL A 1 100 ? 1.287 -39.724 -9.599 1.00 48.72 100 VAL A N 1
ATOM 738 C CA . VAL A 1 100 ? 0.516 -40.962 -9.429 1.00 48.72 100 VAL A CA 1
ATOM 739 C C . VAL A 1 100 ? -0.814 -40.832 -10.182 1.00 48.72 100 VAL A C 1
ATOM 741 O O . VAL A 1 100 ? -1.554 -39.867 -9.997 1.00 48.72 100 VAL A O 1
ATOM 744 N N . GLU A 1 101 ? -1.096 -41.788 -11.066 1.00 53.25 101 GLU A N 1
ATOM 745 C CA . GLU A 1 101 ? -2.283 -41.824 -11.932 1.00 53.25 101 GLU A CA 1
ATOM 746 C C . GLU A 1 101 ? -3.576 -42.118 -11.134 1.00 53.25 101 GLU A C 1
ATOM 748 O O . GLU A 1 101 ? -3.566 -43.027 -10.299 1.00 53.25 101 GLU A O 1
ATOM 753 N N . PRO A 1 102 ? -4.715 -41.435 -11.381 1.00 46.28 102 PRO A N 1
ATOM 754 C CA . PRO A 1 102 ? -5.993 -41.819 -10.786 1.00 46.28 102 PRO A CA 1
ATOM 755 C C . PRO A 1 102 ? -6.752 -42.845 -11.649 1.00 46.28 102 PRO A C 1
ATOM 757 O O . PRO A 1 102 ? -7.024 -42.627 -12.833 1.00 46.28 102 PRO A O 1
ATOM 760 N N . GLU A 1 103 ? -7.139 -43.963 -11.026 1.00 44.00 103 GLU A N 1
ATOM 761 C CA . GLU A 1 103 ? -8.053 -44.963 -11.585 1.00 44.00 103 GLU A CA 1
ATOM 762 C C . GLU A 1 103 ? -9.461 -44.389 -11.838 1.00 44.00 103 GLU A C 1
ATOM 764 O O . GLU A 1 103 ? -10.003 -43.591 -11.074 1.00 44.00 103 GLU A O 1
ATOM 769 N N . LYS A 1 104 ? -10.060 -44.831 -12.947 1.00 46.78 104 LYS A N 1
ATOM 770 C CA . LYS A 1 104 ? -11.344 -44.375 -13.491 1.00 46.78 104 LYS A CA 1
ATOM 771 C C . LYS A 1 104 ? -12.536 -44.884 -12.669 1.00 46.78 104 LYS A C 1
ATOM 773 O O . LYS A 1 104 ? -12.665 -46.081 -12.425 1.00 46.78 104 LYS A O 1
ATOM 778 N N . THR A 1 105 ? -13.498 -44.011 -12.386 1.00 36.81 105 THR A N 1
ATOM 779 C CA . THR A 1 105 ? -14.905 -44.395 -12.199 1.00 36.81 105 THR A CA 1
ATOM 780 C C . THR A 1 105 ? -15.787 -43.242 -12.651 1.00 36.81 105 THR A C 1
ATOM 782 O O . THR A 1 105 ? -15.785 -42.180 -12.043 1.00 36.81 105 THR A O 1
ATOM 785 N N . ASP A 1 106 ? -16.535 -43.474 -13.724 1.00 44.66 106 ASP A N 1
ATOM 786 C CA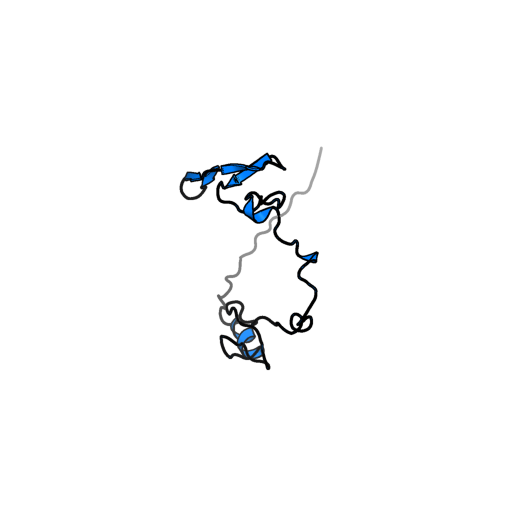 . ASP A 1 106 ? -17.740 -42.721 -14.039 1.00 44.66 106 ASP A CA 1
ATOM 787 C C . ASP A 1 106 ? -18.832 -43.744 -14.363 1.00 44.66 106 ASP A C 1
ATOM 789 O O . ASP A 1 106 ? -18.658 -44.623 -15.213 1.00 44.66 106 ASP A O 1
ATOM 793 N N . GLN A 1 107 ? -19.906 -43.707 -13.581 1.00 49.25 107 GLN A N 1
ATOM 794 C CA . GLN A 1 107 ? -21.067 -44.573 -13.711 1.00 49.25 107 GLN A CA 1
ATOM 795 C C . GLN A 1 107 ? -22.289 -43.664 -13.827 1.00 49.25 107 GLN A C 1
ATOM 797 O O . GLN A 1 107 ? -23.010 -43.446 -12.858 1.00 49.25 107 GLN A O 1
ATOM 802 N N . GLU A 1 108 ? -22.521 -43.129 -15.024 1.00 46.47 108 GLU A N 1
ATOM 803 C CA . GLU A 1 108 ? -23.767 -42.456 -15.377 1.00 46.47 108 GLU A CA 1
ATOM 804 C C . GLU A 1 108 ? -24.660 -43.392 -16.205 1.00 46.47 108 GLU A C 1
ATOM 806 O O . GLU A 1 108 ? -24.387 -43.706 -17.363 1.00 46.47 108 GLU A O 1
ATOM 811 N N . LYS A 1 109 ? -25.771 -43.844 -15.610 1.00 42.44 109 LYS A N 1
ATOM 812 C CA . LYS A 1 109 ? -26.990 -44.149 -16.369 1.00 42.44 109 LYS A CA 1
ATOM 813 C C . LYS A 1 109 ? -28.232 -43.880 -15.520 1.00 42.44 109 LYS A C 1
ATOM 815 O O . LYS A 1 109 ? -28.709 -44.745 -14.789 1.00 42.44 109 LYS A O 1
ATOM 820 N N . LYS A 1 110 ? -28.764 -42.661 -15.634 1.00 46.72 110 LYS A N 1
ATOM 821 C CA . LYS A 1 110 ? -30.156 -42.319 -15.315 1.00 46.72 110 LYS A CA 1
ATOM 822 C C . LYS A 1 110 ? -30.861 -41.969 -16.628 1.00 46.72 110 LYS A C 1
ATOM 824 O O . LYS A 1 110 ? -30.632 -40.902 -17.175 1.00 46.72 110 LYS A O 1
ATOM 829 N N . GLU A 1 111 ? -31.740 -42.851 -17.085 1.00 44.47 111 GLU A N 1
ATOM 830 C CA . GLU A 1 111 ? -32.784 -42.581 -18.086 1.00 44.47 111 GLU A CA 1
ATOM 831 C C . GLU A 1 111 ? -34.096 -43.086 -17.456 1.00 44.47 111 GLU A C 1
ATOM 833 O O . GLU A 1 111 ? -34.110 -44.196 -16.927 1.00 44.47 111 GLU A O 1
ATOM 838 N N . GLU A 1 112 ? -35.044 -42.173 -17.176 1.00 46.97 112 GLU A N 1
ATOM 839 C CA . GLU A 1 112 ? -36.386 -42.072 -17.811 1.00 46.97 112 GLU A CA 1
ATOM 840 C C . GLU A 1 112 ? -37.305 -43.278 -17.497 1.00 46.97 112 GLU A C 1
ATOM 842 O O . GLU A 1 112 ? -36.871 -44.416 -17.537 1.00 46.97 112 GLU A O 1
ATOM 847 N N . LYS A 1 113 ? -38.604 -43.211 -17.182 1.00 49.41 113 LYS A N 1
ATOM 848 C CA . LYS A 1 113 ? -39.739 -42.291 -17.388 1.00 49.41 113 LYS A CA 1
ATOM 849 C C . LYS A 1 113 ? -40.885 -42.934 -16.557 1.00 49.41 113 LYS A C 1
ATOM 851 O O . LYS A 1 113 ? -40.914 -44.153 -16.443 1.00 49.41 113 LYS A O 1
ATOM 856 N N . GLY A 1 114 ? -41.731 -42.223 -15.814 1.00 41.97 114 GLY A N 1
ATOM 857 C CA . GLY A 1 114 ? -43.009 -41.717 -16.327 1.00 41.97 114 GLY A CA 1
ATOM 858 C C . GLY A 1 114 ? -43.949 -42.813 -16.858 1.00 41.97 114 GLY A C 1
ATOM 859 O O . GL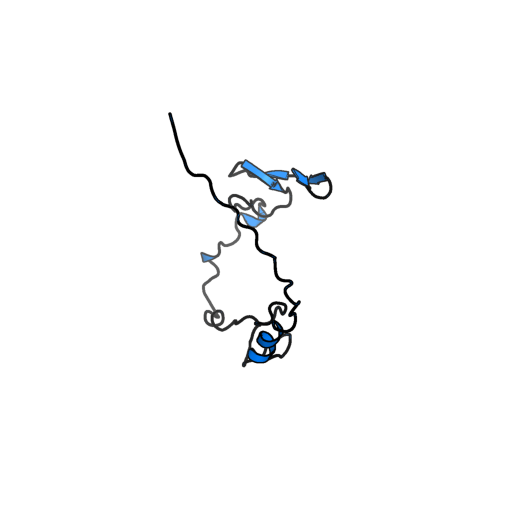Y A 1 114 ? -43.839 -43.115 -18.038 1.00 41.97 114 GLY A O 1
ATOM 860 N N . GLU A 1 115 ? -44.814 -43.391 -16.009 1.00 41.91 115 GLU A N 1
ATOM 861 C CA . GLU A 1 115 ? -46.301 -43.416 -16.086 1.00 41.91 115 GLU A CA 1
ATOM 862 C C . GLU A 1 115 ? -46.895 -44.169 -14.878 1.00 41.91 115 GLU A C 1
ATOM 864 O O . GLU A 1 115 ? -46.297 -45.190 -14.464 1.00 41.91 115 GLU A O 1
#

Sequence (115 aa):
MKCPHCEKEIPGSPCPKCGEMVFEDANYCMACGDPLKEELEGAPRDEDVLEDDDGSDFEDRVLCPDGMCTGIIIDGKCTECGKTEEEAAALEDQEEAPAVEPEKTDQEKKEEKGE

Foldseek 3Di:
DADPPPRDDFDWDQDPPPRDTDGPPDQADPPPGHGPDPVCNPDDDPVVPPPDDDVPCPVQFAAAQLVPDRFGDDPQATPPPRDGNVRSNVPPPPDDDDDDDDDDDDDDDDDDDDD

pLDDT: mean 76.83, std 19.57, range [36.81, 96.81]

Secondary structure (DSSP, 8-state):
-B-TTT--B--EEE-TTT--EEETT-SB-TTT--B-SGGGTTPPPGGGS-SSS-TTSSTT-EEPTTSS---EEETTEETTT--BHHHHHTTSS---PPPPPPPP-----------